Protein AF-A0A2R7IJK5-F1 (afdb_monomer)

pLDDT: mean 86.89, std 10.67, range [41.81, 95.5]

Radius of gyration: 19.83 Å; Cα contacts (8 Å, |Δi|>4): 19; chains: 1; bounding box: 39×32×64 Å

Solvent-accessible surface area (backbone atoms only — not comparable to full-atom values): 5786 Å² total; per-residue (Å²): 134,81,81,75,77,76,73,86,74,61,58,72,59,52,52,52,52,49,54,62,60,47,47,58,60,51,53,54,51,48,55,59,48,51,53,67,74,38,48,69,60,51,33,66,75,68,67,49,52,72,68,56,48,50,51,63,62,52,53,51,56,62,52,50,54,53,47,51,54,50,50,52,58,45,23,73,74,70,35,57,70,57,46,53,52,50,52,52,53,51,52,50,51,49,50,65,70,77,99

Structure (mmCIF, N/CA/C/O backbone):
data_AF-A0A2R7IJK5-F1
#
_entry.id   AF-A0A2R7IJK5-F1
#
loop_
_atom_site.group_PDB
_atom_site.id
_atom_site.type_symbol
_atom_site.label_atom_id
_atom_site.label_alt_id
_atom_site.label_comp_id
_atom_site.label_asym_id
_atom_site.label_entity_id
_atom_site.label_seq_id
_atom_site.pdbx_PDB_ins_code
_atom_site.Cartn_x
_atom_site.Cartn_y
_atom_site.Cartn_z
_atom_site.occupancy
_atom_site.B_iso_or_equiv
_atom_site.auth_seq_id
_atom_site.auth_comp_id
_atom_site.auth_asym_id
_atom_site.auth_atom_id
_atom_site.pdbx_PDB_model_num
ATOM 1 N N . MET A 1 1 ? -18.776 16.178 44.264 1.00 44.72 1 MET A N 1
ATOM 2 C CA . MET A 1 1 ? -18.008 16.204 43.005 1.00 44.72 1 MET A CA 1
ATOM 3 C C . MET A 1 1 ? -17.633 14.761 42.723 1.00 44.72 1 MET A C 1
ATOM 5 O O . MET A 1 1 ? -16.708 14.258 43.339 1.00 44.72 1 MET A O 1
ATOM 9 N N . SER A 1 2 ? -18.495 14.047 41.998 1.00 41.81 2 SER A N 1
ATOM 10 C CA . SER A 1 2 ? -18.394 12.599 41.794 1.00 41.81 2 SER A CA 1
ATOM 11 C C . SER A 1 2 ? -17.144 12.274 40.985 1.00 41.81 2 SER A C 1
ATOM 13 O O . SER A 1 2 ? -17.032 12.705 39.838 1.00 41.81 2 SER A O 1
ATOM 15 N N . GLU A 1 3 ? -16.230 11.535 41.608 1.00 52.66 3 GLU A N 1
ATOM 16 C CA . GLU A 1 3 ? -15.138 10.813 40.963 1.00 52.66 3 GLU A CA 1
ATOM 17 C C . GLU A 1 3 ? -15.705 10.062 39.752 1.00 52.66 3 GLU A C 1
ATOM 19 O O . GLU A 1 3 ? -16.528 9.156 39.891 1.00 52.66 3 GLU A O 1
ATOM 24 N N . GLN A 1 4 ? -15.343 10.500 38.547 1.00 54.75 4 GLN A N 1
ATOM 25 C CA . GLN A 1 4 ? -15.630 9.740 37.341 1.00 54.75 4 GLN A CA 1
ATOM 26 C C . GLN A 1 4 ? -14.758 8.489 37.399 1.00 54.75 4 GLN A C 1
ATOM 28 O O . GLN A 1 4 ? -13.534 8.574 37.332 1.00 54.75 4 GLN A O 1
ATOM 33 N N . SER A 1 5 ? -15.407 7.338 37.555 1.00 49.97 5 SER A N 1
ATOM 34 C CA . SER A 1 5 ? -14.833 6.015 37.347 1.00 49.97 5 SER A CA 1
ATOM 35 C C . SER A 1 5 ? -14.037 6.011 36.044 1.00 49.97 5 SER A C 1
ATOM 37 O O . SER A 1 5 ? -14.619 6.111 34.963 1.00 49.97 5 SER A O 1
ATOM 39 N N . VAL A 1 6 ? -12.711 5.934 36.144 1.00 63.16 6 VAL A N 1
ATOM 40 C CA . VAL A 1 6 ? -11.845 5.686 34.991 1.00 63.16 6 VAL A CA 1
ATOM 41 C C . VAL A 1 6 ? -12.272 4.336 34.422 1.00 63.16 6 VAL A C 1
ATOM 43 O O . VAL A 1 6 ? -12.071 3.306 35.066 1.00 63.16 6 VAL A O 1
ATOM 46 N N . ASP A 1 7 ? -12.930 4.357 33.262 1.00 62.88 7 ASP A N 1
ATOM 47 C CA . ASP A 1 7 ? -13.274 3.160 32.498 1.00 62.88 7 ASP A CA 1
ATOM 48 C C . ASP A 1 7 ? -12.048 2.241 32.444 1.00 62.88 7 ASP A C 1
ATOM 50 O O . ASP A 1 7 ? -10.945 2.678 32.112 1.00 62.88 7 ASP A O 1
ATOM 54 N N . GLN A 1 8 ? -12.225 0.967 32.793 1.00 71.25 8 GLN A N 1
ATOM 55 C CA . GLN A 1 8 ? -11.184 -0.052 32.676 1.00 71.25 8 GLN A CA 1
ATOM 56 C C . GLN A 1 8 ? -10.830 -0.209 31.190 1.00 71.25 8 GLN A C 1
ATOM 58 O O . GLN A 1 8 ? -11.489 -0.931 30.439 1.00 71.25 8 GLN A O 1
ATOM 63 N N . VAL A 1 9 ? -9.813 0.525 30.737 1.00 78.69 9 VAL A N 1
ATOM 64 C CA . VAL A 1 9 ? -9.363 0.495 29.348 1.00 78.69 9 VAL A CA 1
ATOM 65 C C . VAL A 1 9 ? -8.721 -0.861 29.076 1.00 78.69 9 VAL A C 1
ATOM 67 O O .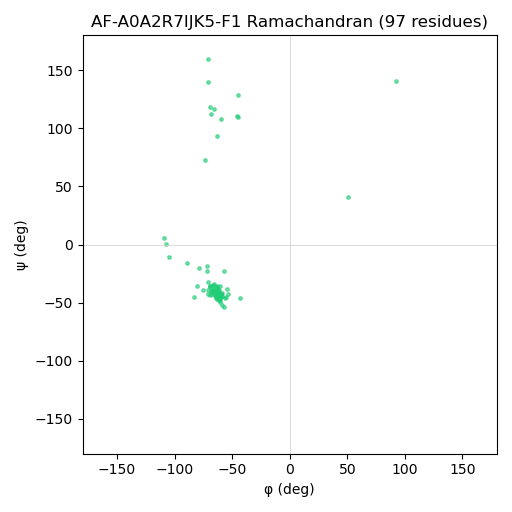 VAL A 1 9 ? -7.697 -1.213 29.660 1.00 78.69 9 VAL A O 1
ATOM 70 N N . ASN A 1 10 ? -9.294 -1.614 28.139 1.00 88.00 10 ASN A N 1
ATOM 71 C CA . ASN A 1 10 ? -8.757 -2.900 27.703 1.00 88.00 10 ASN A CA 1
ATOM 72 C C . ASN A 1 10 ? -7.502 -2.702 26.830 1.00 88.00 10 ASN A C 1
ATOM 74 O O . ASN A 1 10 ? -7.536 -2.924 25.617 1.00 88.00 10 ASN A O 1
ATOM 78 N N . LEU A 1 11 ? -6.379 -2.308 27.444 1.00 90.44 11 LEU A N 1
ATOM 79 C CA . LEU A 1 11 ? -5.060 -2.202 26.806 1.00 90.44 11 LEU A CA 1
ATOM 80 C C . LEU A 1 11 ? -4.703 -3.390 25.892 1.00 90.44 11 LEU A C 1
ATOM 82 O O . LEU A 1 11 ? -4.254 -3.127 24.775 1.00 90.44 11 LEU A O 1
ATOM 86 N N . PRO A 1 12 ? -4.903 -4.669 26.283 1.00 91.75 12 PRO A N 1
ATOM 87 C CA . PRO A 1 12 ? -4.554 -5.789 25.407 1.00 91.75 12 PRO A CA 1
ATOM 88 C C . PRO A 1 12 ? -5.374 -5.802 24.112 1.00 91.75 12 PRO A C 1
ATOM 90 O O . PRO A 1 12 ? -4.840 -6.100 23.045 1.00 91.75 12 PRO A O 1
ATOM 93 N N . LEU A 1 13 ? -6.653 -5.423 24.177 1.00 91.38 13 LEU A N 1
ATOM 94 C CA . LEU A 1 13 ? -7.508 -5.335 22.996 1.00 91.38 13 LEU A CA 1
ATOM 95 C C . LEU A 1 13 ? -7.065 -4.190 22.078 1.00 91.38 13 LEU A C 1
ATOM 97 O O . LEU A 1 13 ? -6.993 -4.367 20.863 1.00 91.38 13 LEU A O 1
ATOM 101 N N . ILE A 1 14 ? -6.732 -3.030 22.650 1.00 92.88 14 ILE A N 1
ATOM 102 C CA . ILE A 1 14 ? -6.241 -1.877 21.884 1.00 92.88 14 ILE A CA 1
ATOM 103 C C . ILE A 1 14 ? -4.920 -2.220 21.192 1.00 92.88 14 ILE A C 1
ATOM 105 O O . ILE A 1 14 ? -4.783 -1.973 19.995 1.00 92.88 14 ILE A O 1
ATOM 109 N N . ALA A 1 15 ? -3.978 -2.839 21.908 1.00 94.00 15 ALA A N 1
ATOM 110 C CA . ALA A 1 15 ? -2.699 -3.264 21.347 1.00 94.00 15 ALA A CA 1
ATOM 111 C C . ALA A 1 15 ? -2.885 -4.250 20.183 1.00 94.00 15 ALA A C 1
ATOM 113 O O . ALA A 1 15 ? -2.240 -4.098 19.147 1.00 94.00 15 ALA A O 1
ATOM 114 N N . ALA A 1 16 ? -3.810 -5.209 20.308 1.00 92.31 16 ALA A N 1
ATOM 115 C CA . ALA A 1 16 ? -4.125 -6.146 19.232 1.00 92.31 16 ALA A CA 1
ATOM 116 C C . ALA A 1 16 ? -4.699 -5.438 17.993 1.00 92.31 16 ALA A C 1
ATOM 118 O O . ALA A 1 16 ? -4.263 -5.701 16.872 1.00 92.31 16 ALA A O 1
ATOM 119 N N . ILE A 1 17 ? -5.639 -4.503 18.180 1.00 91.38 17 ILE A N 1
ATOM 120 C CA . ILE A 1 17 ? -6.231 -3.734 17.074 1.00 91.38 17 ILE A CA 1
ATOM 121 C C . ILE A 1 17 ? -5.169 -2.881 16.375 1.00 91.38 17 ILE A C 1
ATOM 123 O O . ILE A 1 17 ? -5.115 -2.866 15.145 1.00 91.38 17 ILE A O 1
ATOM 127 N N . VAL A 1 18 ? -4.319 -2.191 17.140 1.00 92.81 18 VAL A N 1
ATOM 128 C CA . VAL A 1 18 ? -3.225 -1.380 16.590 1.00 92.81 18 VAL A CA 1
ATOM 129 C C . VAL A 1 18 ? -2.236 -2.261 15.838 1.00 92.81 18 VAL A C 1
ATOM 131 O O . VAL A 1 18 ? -1.894 -1.926 14.710 1.00 92.81 18 VAL A O 1
ATOM 134 N N . GLY A 1 19 ? -1.836 -3.401 16.407 1.00 93.31 19 GLY A N 1
ATOM 135 C CA . GLY A 1 19 ? -0.935 -4.347 15.752 1.00 93.31 19 GLY A CA 1
ATOM 136 C C . GLY A 1 19 ? -1.470 -4.819 14.401 1.00 93.31 19 GLY A C 1
ATOM 137 O O . GLY A 1 19 ? -0.758 -4.767 13.407 1.00 93.31 19 GLY A O 1
ATOM 138 N N . VAL A 1 20 ? -2.749 -5.196 14.324 1.00 90.12 20 VAL A N 1
ATOM 139 C CA . VAL A 1 20 ? -3.369 -5.576 13.043 1.00 90.12 20 VAL A CA 1
ATOM 140 C C . VAL A 1 20 ? -3.447 -4.388 12.078 1.00 90.12 20 VAL A C 1
ATOM 142 O O . VAL A 1 20 ? -3.189 -4.544 10.887 1.00 90.12 20 VAL A O 1
ATOM 145 N N . ALA A 1 21 ? -3.770 -3.191 12.571 1.00 90.12 21 ALA A N 1
ATOM 146 C CA . ALA A 1 21 ? -3.869 -1.996 11.738 1.00 90.12 21 ALA A CA 1
ATOM 147 C C . ALA A 1 21 ? -2.513 -1.552 11.155 1.00 90.12 21 ALA A C 1
ATOM 149 O O . ALA A 1 21 ? -2.472 -1.060 10.027 1.00 90.12 21 ALA A O 1
ATOM 150 N N . THR A 1 22 ? -1.407 -1.725 11.886 1.00 92.12 22 THR A N 1
ATOM 151 C CA . THR A 1 22 ? -0.067 -1.321 11.429 1.00 92.12 22 THR A CA 1
ATOM 152 C C . THR A 1 22 ? 0.556 -2.302 10.441 1.00 92.12 22 THR A C 1
ATOM 154 O O . THR A 1 22 ? 1.409 -1.879 9.660 1.00 92.12 22 THR A O 1
ATOM 157 N N . ILE A 1 23 ? 0.099 -3.562 10.390 1.00 90.62 23 ILE A N 1
ATOM 158 C CA . ILE A 1 23 ? 0.551 -4.543 9.386 1.00 90.62 23 ILE A CA 1
ATOM 159 C C . ILE A 1 23 ? 0.371 -3.997 7.964 1.00 90.62 23 ILE A C 1
ATOM 161 O O . ILE A 1 23 ? 1.267 -4.160 7.144 1.00 90.62 23 ILE A O 1
ATOM 165 N N . GLY A 1 24 ? -0.716 -3.275 7.675 1.00 87.00 24 GLY A N 1
ATOM 166 C CA . GLY A 1 24 ? -0.909 -2.665 6.353 1.00 87.00 24 GLY A CA 1
ATOM 167 C C . GLY A 1 24 ? 0.197 -1.665 5.980 1.00 87.00 24 GLY A C 1
ATOM 168 O O . GLY A 1 24 ? 0.707 -1.691 4.863 1.00 87.00 24 GLY A O 1
ATOM 169 N N . GLY A 1 25 ? 0.622 -0.823 6.928 1.00 88.62 25 GLY A N 1
ATOM 170 C CA . GLY A 1 25 ? 1.740 0.107 6.723 1.00 88.62 25 GLY A CA 1
ATOM 171 C C . GLY A 1 25 ? 3.092 -0.602 6.615 1.00 88.62 25 GLY A C 1
ATOM 172 O O . GLY A 1 25 ? 3.936 -0.206 5.815 1.00 88.62 25 GLY A O 1
ATOM 173 N N . PHE A 1 26 ? 3.278 -1.685 7.372 1.00 90.81 26 PHE A N 1
ATOM 174 C CA . PHE A 1 26 ? 4.460 -2.539 7.272 1.00 90.81 26 PHE A CA 1
ATOM 175 C C . PHE A 1 26 ? 4.569 -3.212 5.894 1.00 90.81 26 PHE A C 1
ATOM 177 O O . PHE A 1 26 ? 5.629 -3.153 5.274 1.00 90.81 26 PHE A O 1
ATOM 184 N N . MET A 1 27 ? 3.475 -3.792 5.387 1.00 88.25 27 MET A N 1
ATOM 185 C CA . MET A 1 27 ? 3.429 -4.435 4.066 1.00 88.25 27 MET A CA 1
ATOM 186 C C . MET A 1 27 ? 3.723 -3.440 2.941 1.00 88.25 27 MET A C 1
ATOM 188 O O . MET A 1 27 ? 4.505 -3.739 2.045 1.00 88.25 27 MET A O 1
ATOM 192 N N . PHE A 1 28 ? 3.182 -2.223 3.030 1.00 86.06 28 PHE A N 1
ATOM 193 C CA . PHE A 1 28 ? 3.506 -1.165 2.075 1.00 86.06 28 PHE A CA 1
ATOM 194 C C . PHE A 1 28 ? 5.009 -0.819 2.064 1.00 86.06 28 PHE A C 1
ATOM 196 O O . PHE A 1 28 ? 5.614 -0.668 1.001 1.00 86.06 28 PHE A O 1
ATOM 203 N N . GLY A 1 29 ? 5.631 -0.730 3.244 1.00 89.56 29 GLY A N 1
ATOM 204 C CA . GLY A 1 29 ? 7.074 -0.512 3.362 1.00 89.56 29 GLY A CA 1
ATOM 205 C C . GLY A 1 29 ? 7.907 -1.666 2.792 1.00 89.56 29 GLY A C 1
ATOM 206 O O . GLY A 1 29 ? 8.936 -1.420 2.162 1.00 89.56 29 GLY A O 1
ATOM 207 N N . TYR A 1 30 ? 7.448 -2.907 2.968 1.00 91.00 30 TYR A N 1
ATOM 208 C CA . TYR A 1 30 ? 8.088 -4.093 2.399 1.00 91.00 30 TYR A CA 1
ATOM 209 C C . TYR A 1 30 ? 8.128 -4.042 0.866 1.00 91.00 30 TYR A C 1
ATOM 211 O O . TYR A 1 30 ? 9.210 -4.177 0.295 1.00 91.00 30 TYR A O 1
ATOM 219 N N . ASP A 1 31 ? 7.000 -3.759 0.206 1.00 87.50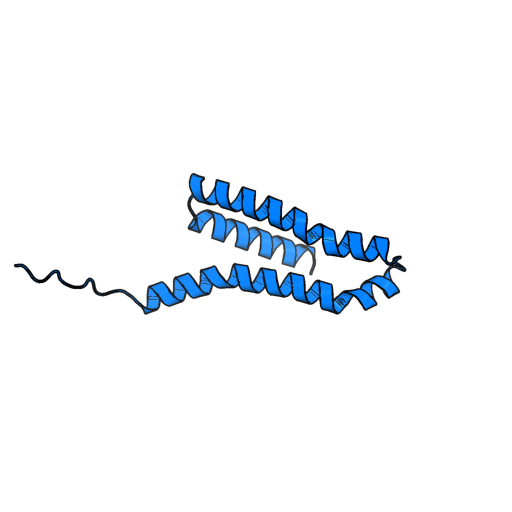 31 ASP A N 1
ATOM 220 C CA . ASP A 1 31 ? 6.930 -3.691 -1.263 1.00 87.50 31 ASP A CA 1
ATOM 221 C C . ASP A 1 31 ? 7.835 -2.586 -1.826 1.00 87.50 31 ASP A C 1
ATOM 223 O O . ASP A 1 31 ? 8.595 -2.800 -2.776 1.00 87.50 31 ASP A O 1
ATOM 227 N N . SER A 1 32 ? 7.822 -1.408 -1.190 1.00 87.50 32 SER A N 1
ATOM 228 C CA . SER A 1 32 ? 8.715 -0.311 -1.572 1.00 87.50 32 SER A CA 1
ATOM 229 C C . SER A 1 32 ? 10.193 -0.675 -1.382 1.00 87.50 32 SER A C 1
ATOM 231 O O . SER A 1 32 ? 11.034 -0.250 -2.178 1.00 87.50 32 SER A O 1
ATOM 233 N N . GLY A 1 33 ? 10.526 -1.441 -0.341 1.00 90.12 33 GLY A N 1
ATOM 234 C CA . GLY A 1 33 ? 11.882 -1.926 -0.093 1.00 90.12 33 GLY A CA 1
ATOM 235 C C . GLY A 1 33 ? 12.328 -2.976 -1.113 1.00 90.12 33 GLY A C 1
ATOM 236 O O . GLY A 1 33 ? 13.440 -2.891 -1.635 1.00 90.12 33 GLY A O 1
ATOM 237 N N . ALA A 1 34 ? 11.451 -3.924 -1.445 1.00 90.12 34 ALA A N 1
ATOM 238 C CA . ALA A 1 34 ? 11.721 -4.991 -2.406 1.00 90.12 34 ALA A CA 1
ATOM 239 C C . ALA A 1 34 ? 11.999 -4.445 -3.817 1.00 90.12 34 ALA A C 1
ATOM 241 O O . ALA A 1 34 ? 12.947 -4.883 -4.475 1.00 90.12 34 ALA A O 1
ATOM 242 N N . ILE A 1 35 ? 11.237 -3.442 -4.265 1.00 88.31 35 ILE A N 1
ATOM 243 C CA . ILE A 1 35 ? 11.478 -2.776 -5.556 1.00 88.31 35 ILE A CA 1
ATOM 244 C C . ILE A 1 35 ? 12.856 -2.106 -5.576 1.00 88.31 35 ILE A C 1
ATOM 246 O O . ILE A 1 35 ? 13.614 -2.288 -6.527 1.00 88.31 35 ILE A O 1
ATOM 250 N N . ASN A 1 36 ? 13.222 -1.376 -4.518 1.00 87.88 36 ASN A N 1
ATOM 251 C CA . ASN A 1 36 ? 14.541 -0.744 -4.434 1.00 87.88 36 ASN A CA 1
ATOM 252 C C . ASN A 1 36 ? 15.686 -1.769 -4.420 1.00 87.88 36 ASN A C 1
ATOM 254 O O . ASN A 1 36 ? 16.713 -1.534 -5.052 1.00 87.88 36 ASN A O 1
ATOM 258 N N . GLY A 1 37 ? 15.498 -2.919 -3.768 1.00 88.44 37 GLY A N 1
ATOM 259 C CA . GLY A 1 37 ? 16.493 -3.995 -3.733 1.00 88.44 37 GLY A CA 1
ATOM 260 C C . GLY A 1 37 ? 16.670 -4.756 -5.053 1.00 88.44 37 GLY A C 1
ATOM 261 O O . GLY A 1 37 ? 17.686 -5.418 -5.238 1.00 88.44 37 GLY A O 1
ATOM 262 N N . THR A 1 38 ? 15.711 -4.670 -5.980 1.00 90.12 38 THR A N 1
ATOM 263 C CA . THR A 1 38 ? 15.704 -5.454 -7.231 1.00 90.12 38 THR A CA 1
ATOM 264 C C . THR A 1 38 ? 16.019 -4.633 -8.482 1.00 90.12 38 THR A C 1
ATOM 266 O O . THR A 1 38 ? 16.093 -5.202 -9.571 1.00 90.12 38 THR A O 1
ATOM 269 N N . GLN A 1 39 ? 16.268 -3.323 -8.360 1.00 87.69 39 GLN A N 1
ATOM 270 C CA . GLN A 1 39 ? 16.474 -2.421 -9.504 1.00 87.69 39 GLN A CA 1
ATOM 271 C C . GLN A 1 39 ? 17.589 -2.878 -10.457 1.00 87.69 39 GLN A C 1
ATOM 273 O O . GLN A 1 39 ? 17.396 -2.881 -11.674 1.00 87.69 39 GLN A O 1
ATOM 278 N N . GLU A 1 40 ? 18.739 -3.303 -9.925 1.00 86.00 40 GLU A N 1
ATOM 279 C CA . GLU A 1 40 ? 19.860 -3.791 -10.742 1.00 86.00 40 GLU A CA 1
ATOM 280 C C . GLU A 1 40 ? 19.513 -5.092 -11.480 1.00 86.00 40 GLU A C 1
ATOM 282 O O . GLU A 1 40 ? 19.837 -5.246 -12.659 1.00 86.00 40 GLU A O 1
ATOM 287 N N . GLY A 1 41 ? 18.794 -6.003 -10.814 1.00 87.62 41 GLY A N 1
ATOM 288 C CA . GLY A 1 41 ? 18.316 -7.255 -11.403 1.00 87.62 41 GLY A CA 1
ATOM 289 C C . GLY A 1 41 ? 17.264 -7.034 -12.491 1.00 87.62 41 GLY A C 1
ATOM 290 O O . GLY A 1 41 ? 17.308 -7.681 -13.536 1.00 87.62 41 GLY A O 1
ATOM 291 N N . LEU A 1 42 ? 16.351 -6.080 -12.296 1.00 86.94 42 LEU A N 1
ATOM 292 C CA . LEU A 1 42 ? 15.369 -5.687 -13.310 1.00 86.94 42 LEU A CA 1
ATOM 293 C C . LEU A 1 42 ? 16.050 -5.054 -14.529 1.00 86.94 42 LEU A C 1
ATOM 295 O O . LEU A 1 42 ? 15.707 -5.385 -15.665 1.00 86.94 42 LEU A O 1
ATOM 299 N N . LYS A 1 43 ? 17.050 -4.191 -14.304 1.00 88.25 43 LYS A N 1
ATOM 300 C CA . LYS A 1 43 ? 17.831 -3.558 -15.376 1.00 8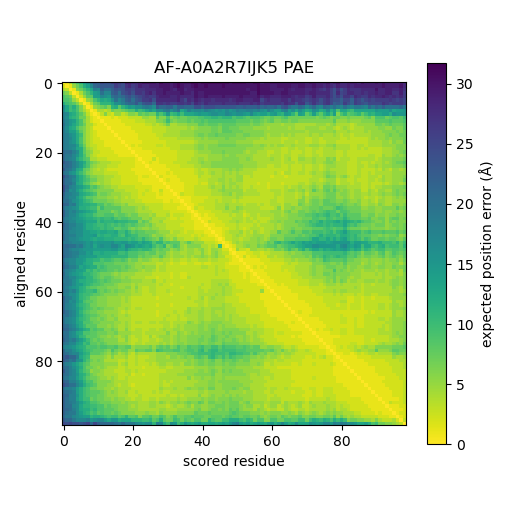8.25 43 LYS A CA 1
ATOM 301 C C . LYS A 1 43 ? 18.550 -4.599 -16.237 1.00 88.25 43 LYS A C 1
ATOM 303 O O . LYS A 1 43 ? 18.502 -4.492 -17.460 1.00 88.25 43 LYS A O 1
ATOM 308 N N . SER A 1 44 ? 19.177 -5.605 -15.623 1.00 88.06 44 SER A N 1
ATOM 309 C CA . SER A 1 44 ? 19.914 -6.650 -16.348 1.00 88.06 44 SER A CA 1
ATOM 310 C C . SER A 1 44 ? 19.003 -7.677 -17.029 1.00 88.06 44 SER A C 1
ATOM 312 O O . SER A 1 44 ? 19.270 -8.053 -18.167 1.00 88.06 44 SER A O 1
ATOM 314 N N . THR A 1 45 ? 17.908 -8.086 -16.382 1.00 89.25 45 THR A N 1
ATOM 315 C CA . THR A 1 45 ? 16.996 -9.127 -16.898 1.00 89.25 45 THR A CA 1
ATOM 316 C C . THR A 1 45 ? 16.186 -8.648 -18.098 1.00 89.25 45 THR A C 1
ATOM 318 O O . THR A 1 45 ? 15.978 -9.392 -19.052 1.00 89.25 45 THR A O 1
ATOM 321 N N . PHE A 1 46 ? 15.736 -7.396 -18.065 1.00 87.31 46 PHE A N 1
ATOM 322 C CA . PHE A 1 46 ? 14.855 -6.838 -19.088 1.00 87.31 46 PHE A CA 1
ATOM 323 C C . PHE A 1 46 ? 15.555 -5.805 -19.990 1.00 87.31 46 PHE A C 1
ATOM 325 O O . PHE A 1 46 ? 14.901 -5.178 -20.820 1.00 87.31 46 PHE A O 1
ATOM 332 N N . ALA A 1 47 ? 16.872 -5.615 -19.830 1.00 85.62 47 ALA A N 1
ATOM 333 C CA . ALA A 1 47 ? 17.681 -4.647 -20.578 1.00 85.62 47 ALA A CA 1
ATOM 334 C C . ALA A 1 47 ? 17.092 -3.215 -20.578 1.00 85.62 47 ALA A C 1
ATOM 336 O O . ALA A 1 47 ? 17.094 -2.528 -21.602 1.00 85.62 47 ALA A O 1
ATOM 337 N N . LEU A 1 48 ? 16.562 -2.756 -19.433 1.00 85.19 48 LEU A N 1
ATOM 338 C CA . LEU A 1 48 ? 15.922 -1.436 -19.331 1.00 85.19 48 LEU A CA 1
ATOM 339 C C . LEU A 1 48 ? 16.946 -0.293 -19.404 1.00 85.19 48 LEU A C 1
ATOM 341 O O . LEU A 1 48 ? 17.996 -0.319 -18.759 1.00 85.19 48 LEU A O 1
ATOM 345 N N . SER A 1 49 ? 16.577 0.777 -20.114 1.00 87.94 49 SER A N 1
ATOM 346 C CA . SER A 1 49 ? 17.236 2.081 -19.987 1.00 87.94 49 SER A CA 1
ATOM 347 C C . SER A 1 49 ? 16.900 2.732 -18.638 1.00 87.94 49 SER A C 1
ATOM 349 O O . SER A 1 49 ? 15.895 2.403 -18.008 1.00 87.94 49 SER A O 1
ATOM 351 N N . GLU A 1 50 ? 17.713 3.689 -18.184 1.00 85.75 50 GLU A N 1
ATOM 352 C CA . GLU A 1 50 ? 17.509 4.344 -16.878 1.00 85.75 50 GLU A CA 1
ATOM 353 C C . GLU A 1 50 ? 16.160 5.065 -16.779 1.00 85.75 50 GLU A C 1
ATOM 355 O O . GLU A 1 50 ? 15.499 5.007 -15.744 1.00 85.75 50 GLU A O 1
ATOM 360 N N . GLY A 1 51 ? 15.701 5.663 -17.883 1.00 88.50 51 GLY A N 1
ATOM 361 C CA . GLY A 1 51 ? 14.375 6.275 -17.959 1.00 88.50 51 GLY A CA 1
ATOM 362 C C . GLY A 1 51 ? 13.240 5.255 -17.834 1.00 88.50 51 GLY A C 1
ATOM 363 O O . GLY A 1 51 ? 12.269 5.505 -17.124 1.00 88.50 51 GLY A O 1
ATOM 364 N N . ALA A 1 52 ? 13.369 4.085 -18.467 1.00 86.69 52 ALA A N 1
ATOM 365 C CA . ALA A 1 52 ? 12.365 3.026 -18.371 1.00 86.69 52 ALA A CA 1
ATOM 366 C C . ALA A 1 52 ? 12.314 2.415 -16.961 1.00 86.69 52 ALA A C 1
ATOM 368 O O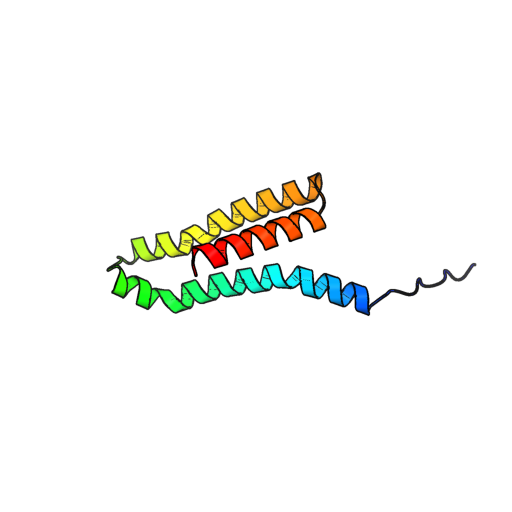 . ALA A 1 52 ? 11.229 2.162 -16.432 1.00 86.69 52 ALA A O 1
ATOM 369 N N . LEU A 1 53 ? 13.476 2.210 -16.330 1.00 89.25 53 LEU A N 1
ATOM 370 C CA . LEU A 1 53 ? 13.565 1.718 -14.953 1.00 89.25 53 LEU A CA 1
ATOM 371 C C . LEU A 1 53 ? 12.911 2.715 -13.989 1.00 89.25 53 LEU A C 1
ATOM 373 O O . LEU A 1 53 ? 12.070 2.330 -13.178 1.00 89.25 53 LEU A O 1
ATOM 377 N N . GLY A 1 54 ? 13.230 4.003 -14.139 1.00 89.25 54 GLY A N 1
ATOM 378 C CA . GLY A 1 54 ? 12.633 5.081 -13.356 1.00 89.25 54 GLY A CA 1
ATOM 379 C C . GLY A 1 54 ? 11.116 5.159 -13.516 1.00 89.25 54 GLY A C 1
ATOM 380 O O . GLY A 1 54 ? 10.410 5.283 -12.519 1.00 89.25 54 GLY A O 1
ATOM 381 N N . LEU A 1 55 ? 10.587 5.023 -14.736 1.00 90.31 55 LEU A N 1
ATOM 382 C CA . LEU A 1 55 ? 9.138 4.970 -14.976 1.00 90.31 55 LEU A CA 1
ATOM 383 C C . LEU A 1 55 ? 8.484 3.760 -14.301 1.00 90.31 55 LEU A C 1
ATOM 385 O O . LEU A 1 55 ? 7.434 3.900 -13.681 1.00 90.31 55 LEU A O 1
ATOM 389 N N . THR A 1 56 ? 9.127 2.595 -14.369 1.00 89.06 56 THR A N 1
ATOM 390 C CA . THR A 1 56 ? 8.611 1.359 -13.763 1.00 89.06 56 THR A CA 1
ATOM 391 C C . THR A 1 56 ? 8.540 1.470 -12.239 1.00 89.06 56 THR A C 1
ATOM 393 O O . THR A 1 56 ? 7.513 1.154 -11.645 1.00 89.06 56 THR A O 1
ATOM 396 N N . VAL A 1 57 ? 9.600 1.976 -11.601 1.00 89.94 57 VAL A N 1
ATOM 397 C CA . VAL A 1 57 ? 9.656 2.147 -10.139 1.00 89.94 57 VAL A CA 1
ATOM 398 C C . VAL A 1 57 ? 8.740 3.284 -9.675 1.00 89.94 57 VAL A C 1
ATOM 400 O O . VAL A 1 57 ? 8.017 3.147 -8.688 1.00 89.94 57 VAL A O 1
ATOM 403 N N . SER A 1 58 ? 8.735 4.413 -10.389 1.00 90.69 58 SER A N 1
ATOM 404 C CA . SER A 1 58 ? 7.960 5.594 -9.992 1.00 90.69 58 SER A CA 1
ATOM 405 C C . SER A 1 58 ? 6.456 5.429 -10.171 1.00 90.69 58 SER A C 1
ATOM 407 O O . SER A 1 58 ? 5.717 6.101 -9.458 1.00 90.69 58 SER A O 1
ATOM 409 N N . ALA A 1 59 ? 5.991 4.521 -11.039 1.00 91.25 59 ALA A N 1
ATOM 410 C CA . ALA A 1 59 ? 4.568 4.230 -11.232 1.00 91.25 59 ALA A CA 1
ATOM 411 C C . ALA A 1 59 ? 3.849 3.790 -9.939 1.00 91.25 59 ALA A C 1
ATOM 413 O O . ALA A 1 59 ? 2.637 3.985 -9.819 1.00 91.25 59 ALA A O 1
ATOM 414 N N . LEU A 1 60 ? 4.588 3.276 -8.947 1.00 89.88 60 LEU A N 1
ATOM 415 C CA . LEU A 1 60 ? 4.053 2.928 -7.630 1.00 89.88 60 LEU A CA 1
ATOM 416 C C . LEU A 1 60 ? 3.457 4.150 -6.906 1.00 89.88 60 LEU A C 1
ATOM 418 O O . LEU A 1 60 ? 2.328 4.095 -6.429 1.00 89.88 60 LEU A O 1
ATOM 422 N N . LEU A 1 61 ? 4.181 5.273 -6.862 1.00 90.56 61 LEU A N 1
ATOM 423 C CA . LEU A 1 61 ? 3.794 6.485 -6.121 1.00 90.56 61 LEU A CA 1
ATOM 424 C C . LEU A 1 61 ? 2.422 7.067 -6.519 1.00 90.56 61 LEU A C 1
ATOM 426 O O . LEU A 1 61 ? 1.589 7.254 -5.627 1.00 90.56 61 LEU A O 1
ATOM 430 N N . PRO A 1 62 ? 2.135 7.361 -7.804 1.00 93.44 62 PRO A N 1
ATOM 431 C CA . PRO A 1 62 ? 0.833 7.881 -8.206 1.00 93.44 62 PRO A CA 1
ATOM 432 C C . PRO A 1 62 ? -0.285 6.854 -7.986 1.00 93.44 62 PRO A C 1
ATOM 434 O O . PRO A 1 62 ? -1.387 7.242 -7.594 1.00 93.44 62 PRO A O 1
ATOM 437 N N . GLY A 1 63 ? -0.003 5.555 -8.154 1.00 91.94 63 GLY A N 1
ATOM 438 C CA . GLY A 1 63 ? -0.944 4.485 -7.817 1.00 91.94 63 GLY A CA 1
ATOM 439 C C . GLY A 1 63 ? -1.310 4.488 -6.331 1.00 91.94 63 GLY A C 1
ATOM 440 O O . GLY A 1 63 ? -2.489 4.455 -5.978 1.00 91.94 63 GLY A O 1
ATOM 441 N N . CYS A 1 64 ? -0.317 4.625 -5.452 1.00 90.31 64 CYS A N 1
ATOM 442 C CA . CYS A 1 64 ? -0.525 4.713 -4.008 1.00 90.31 64 CYS A CA 1
ATOM 443 C C . CYS A 1 64 ? -1.253 5.992 -3.594 1.00 90.31 64 CYS A C 1
ATOM 445 O O . CYS A 1 64 ? -2.120 5.934 -2.726 1.00 90.31 64 CYS A O 1
ATOM 447 N N . ALA A 1 65 ? -0.954 7.132 -4.222 1.00 93.81 65 ALA A N 1
ATOM 448 C CA . ALA A 1 65 ? -1.655 8.385 -3.955 1.00 93.81 65 ALA A CA 1
ATOM 4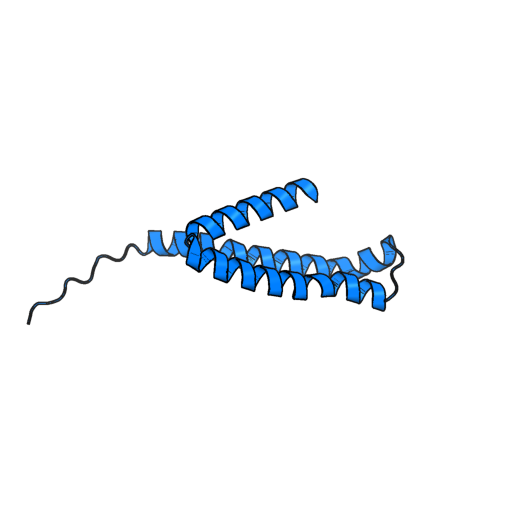49 C C . ALA A 1 65 ? -3.152 8.271 -4.286 1.00 93.81 65 ALA A C 1
ATOM 451 O O . ALA A 1 65 ? -4.006 8.615 -3.462 1.00 93.81 65 ALA A O 1
ATOM 452 N N . LEU A 1 66 ? -3.474 7.722 -5.461 1.00 95.50 66 LEU A N 1
ATOM 453 C CA . LEU A 1 66 ? -4.855 7.476 -5.868 1.00 95.50 66 LEU A CA 1
ATOM 454 C C . LEU A 1 66 ? -5.535 6.455 -4.946 1.00 95.50 66 LEU A C 1
ATOM 456 O O . LEU A 1 66 ? -6.655 6.684 -4.485 1.00 95.50 66 LEU A O 1
ATOM 460 N N . GLY A 1 67 ? -4.844 5.359 -4.630 1.00 92.06 67 GLY A N 1
ATOM 461 C CA . GLY A 1 67 ? -5.333 4.319 -3.731 1.00 92.06 67 GLY A CA 1
ATOM 462 C C . GLY A 1 67 ? -5.633 4.847 -2.328 1.00 92.06 67 GLY A C 1
ATOM 463 O O . GLY A 1 67 ? -6.707 4.576 -1.798 1.00 92.06 67 GLY A O 1
ATOM 464 N N . ALA A 1 68 ? -4.745 5.659 -1.750 1.00 91.81 68 ALA A N 1
ATOM 465 C CA . ALA A 1 68 ? -4.937 6.273 -0.438 1.00 91.81 68 ALA A CA 1
ATOM 466 C C . ALA A 1 68 ? -6.135 7.233 -0.428 1.00 91.81 68 ALA A C 1
ATOM 468 O O . ALA A 1 68 ? -6.946 7.200 0.500 1.00 91.81 68 ALA A O 1
ATOM 469 N N . PHE A 1 69 ? -6.292 8.037 -1.485 1.00 94.31 69 PHE A N 1
ATOM 470 C CA . PHE A 1 69 ? -7.447 8.919 -1.640 1.00 94.31 69 PHE A CA 1
ATOM 471 C C . PHE A 1 69 ? -8.764 8.130 -1.704 1.00 94.31 69 PHE A C 1
ATOM 473 O O . PHE A 1 69 ? -9.717 8.438 -0.982 1.00 94.31 69 PHE A O 1
ATOM 480 N N . MET A 1 70 ? -8.815 7.075 -2.524 1.00 94.12 70 MET A N 1
ATOM 481 C CA . MET A 1 70 ? -9.998 6.218 -2.646 1.00 94.12 70 MET A CA 1
ATOM 482 C C . MET A 1 70 ? -10.291 5.453 -1.353 1.00 94.12 70 MET A C 1
ATOM 484 O O . MET A 1 70 ? -11.444 5.406 -0.923 1.00 94.12 70 MET A O 1
ATOM 488 N N . ALA A 1 71 ? -9.267 4.895 -0.708 1.00 91.19 71 ALA A N 1
ATOM 489 C CA . ALA A 1 71 ? -9.397 4.156 0.543 1.00 91.19 71 ALA A CA 1
ATOM 490 C C . ALA A 1 71 ? -9.910 5.049 1.678 1.00 91.19 71 ALA A C 1
ATOM 492 O O . ALA A 1 71 ? -10.774 4.611 2.436 1.00 91.19 71 ALA A O 1
ATOM 493 N N . GLY A 1 72 ? -9.445 6.302 1.761 1.00 91.19 72 GLY A N 1
ATOM 494 C CA . GLY A 1 72 ? -9.962 7.288 2.712 1.00 91.19 72 GLY A CA 1
ATOM 495 C C . GLY A 1 72 ? -11.455 7.535 2.510 1.00 91.19 72 GLY A C 1
ATOM 496 O O . GLY A 1 72 ? -12.249 7.343 3.429 1.00 91.19 72 GLY A O 1
ATOM 497 N N . ARG A 1 73 ? -11.862 7.832 1.269 1.00 93.56 73 ARG A N 1
ATOM 498 C CA . ARG A 1 73 ? -13.279 8.063 0.949 1.00 93.56 73 ARG A CA 1
ATOM 499 C C . ARG A 1 73 ? -14.160 6.839 1.216 1.00 93.56 73 ARG A C 1
ATOM 501 O O . ARG A 1 73 ? -15.291 6.969 1.683 1.00 93.56 73 ARG A O 1
ATOM 508 N N . LEU A 1 74 ? -13.648 5.648 0.913 1.00 93.38 74 LEU A N 1
ATOM 509 C CA . LEU A 1 74 ? -14.352 4.391 1.151 1.00 93.38 74 LEU A CA 1
ATOM 510 C C . LEU A 1 74 ? -14.476 4.096 2.650 1.00 93.38 74 LEU A C 1
ATOM 512 O O . LEU A 1 74 ? -15.507 3.590 3.098 1.00 93.38 74 LEU A O 1
ATOM 516 N N . ALA A 1 75 ? -13.447 4.433 3.431 1.00 93.81 75 ALA A N 1
ATOM 517 C CA . ALA A 1 75 ? -13.429 4.237 4.875 1.00 93.81 75 ALA A CA 1
ATOM 518 C C . ALA A 1 75 ? -14.460 5.123 5.579 1.00 93.81 75 ALA A C 1
ATOM 520 O O . ALA A 1 75 ? -15.090 4.655 6.531 1.00 93.81 75 ALA A O 1
ATOM 521 N N . ASP A 1 76 ? -14.676 6.337 5.072 1.00 93.00 76 ASP A N 1
ATOM 522 C CA . ASP A 1 76 ? -15.699 7.254 5.579 1.00 93.00 76 ASP A CA 1
ATOM 523 C C . ASP A 1 76 ? -17.124 6.768 5.263 1.00 93.00 76 ASP A C 1
ATOM 525 O O . ASP A 1 76 ? -18.023 6.916 6.086 1.00 93.00 76 ASP A O 1
ATOM 529 N N . SER A 1 77 ? -17.342 6.134 4.104 1.00 93.56 77 SER A N 1
ATOM 530 C CA . SER A 1 77 ? -18.671 5.646 3.698 1.00 93.56 77 SER A CA 1
ATOM 531 C C . SER A 1 77 ? -19.041 4.281 4.295 1.00 93.56 77 SER A C 1
ATOM 533 O O . SER A 1 77 ? -20.164 4.087 4.760 1.00 93.56 77 SER A O 1
ATOM 535 N N . MET A 1 78 ? -18.123 3.310 4.269 1.00 93.81 78 MET A N 1
ATOM 536 C CA . MET A 1 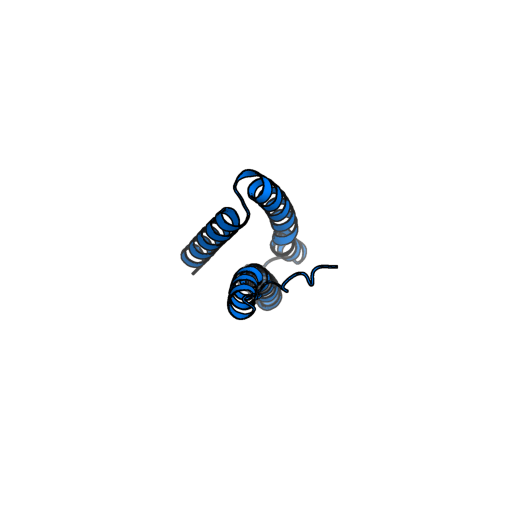78 ? -18.410 1.905 4.606 1.00 93.81 78 MET A CA 1
ATOM 537 C C . MET A 1 78 ? -17.882 1.488 5.987 1.00 93.81 78 MET A C 1
ATOM 539 O O . MET A 1 78 ? -18.222 0.405 6.479 1.00 93.81 78 MET A O 1
ATOM 543 N N . GLY A 1 79 ? -17.058 2.336 6.609 1.00 91.06 79 GLY A N 1
ATOM 544 C CA . GLY A 1 79 ? -16.390 2.097 7.884 1.00 91.06 79 GLY A CA 1
ATOM 545 C C . GLY A 1 7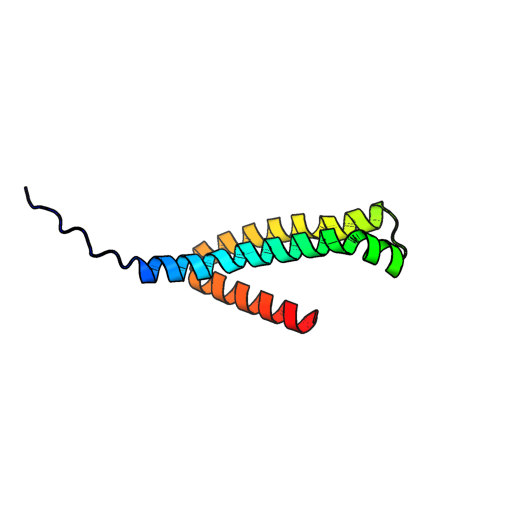9 ? -14.993 1.476 7.739 1.00 91.06 79 GLY A C 1
ATOM 546 O O . GLY A 1 79 ? -14.766 0.560 6.943 1.00 91.06 79 GLY A O 1
ATOM 547 N N . ARG A 1 80 ? -14.054 1.927 8.587 1.00 90.50 80 ARG A N 1
ATOM 548 C CA . 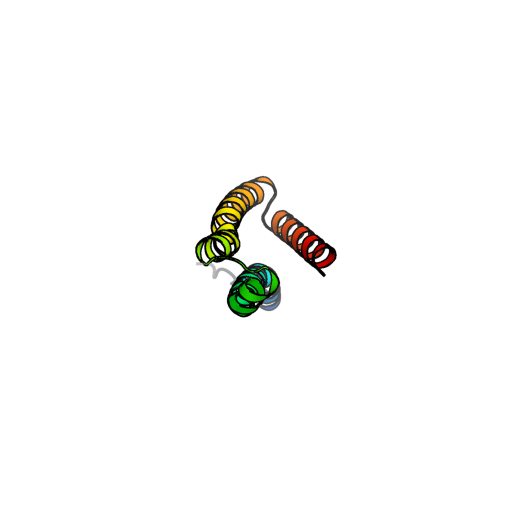ARG A 1 80 ? -12.621 1.557 8.545 1.00 90.50 80 ARG A CA 1
ATOM 549 C C . ARG A 1 80 ? -12.358 0.048 8.565 1.00 90.50 80 ARG A C 1
ATOM 551 O O . ARG A 1 80 ? -11.529 -0.431 7.803 1.00 90.50 80 ARG A O 1
ATOM 558 N N . ARG A 1 81 ? -13.077 -0.722 9.393 1.00 89.06 81 ARG A N 1
ATOM 559 C CA . ARG A 1 81 ? -12.873 -2.182 9.510 1.00 89.06 81 ARG A CA 1
ATOM 560 C C . ARG A 1 81 ? -13.162 -2.921 8.201 1.00 89.06 81 ARG A C 1
ATOM 562 O O . ARG A 1 81 ? -12.425 -3.835 7.852 1.00 89.06 81 ARG A O 1
ATOM 569 N N . LYS A 1 82 ? -14.223 -2.540 7.479 1.00 92.62 82 LYS A N 1
ATOM 570 C CA . LYS A 1 82 ? -14.576 -3.188 6.205 1.00 92.62 82 LYS A CA 1
ATOM 571 C C . LYS A 1 82 ? -13.530 -2.888 5.137 1.00 92.62 82 LYS A C 1
ATOM 573 O O . LYS A 1 82 ? -13.141 -3.789 4.407 1.00 92.62 82 LYS A O 1
ATOM 578 N N . VAL A 1 83 ? -13.035 -1.652 5.104 1.00 93.38 83 VAL A N 1
ATOM 579 C CA . VAL A 1 83 ? -11.969 -1.250 4.178 1.00 93.38 83 VAL A CA 1
ATOM 580 C C . VAL A 1 83 ? -10.649 -1.951 4.498 1.00 93.38 83 VAL A C 1
ATOM 582 O O . VAL A 1 83 ? -10.004 -2.434 3.578 1.00 93.38 83 VAL A O 1
ATOM 585 N N . MET A 1 84 ? -10.293 -2.113 5.777 1.00 90.50 84 MET A N 1
ATOM 586 C CA . MET A 1 84 ? -9.130 -2.915 6.190 1.00 90.50 84 MET A CA 1
ATOM 587 C C . MET A 1 84 ? -9.240 -4.376 5.722 1.00 90.50 84 MET A C 1
ATOM 589 O O . MET A 1 84 ? -8.281 -4.923 5.187 1.00 90.50 84 MET A O 1
ATOM 593 N N . MET A 1 85 ? -10.415 -5.002 5.866 1.00 91.62 85 MET A N 1
ATOM 594 C CA . MET A 1 85 ? -10.651 -6.368 5.373 1.00 91.62 85 MET A CA 1
ATOM 595 C C . MET A 1 85 ? -10.559 -6.453 3.845 1.00 91.62 85 MET A C 1
ATOM 597 O O . MET A 1 85 ? -9.984 -7.399 3.317 1.00 91.62 85 MET A O 1
ATOM 601 N N . LEU A 1 86 ? -11.102 -5.464 3.131 1.00 92.50 86 LEU A N 1
ATOM 602 C CA . LEU A 1 86 ? -11.021 -5.400 1.674 1.00 92.50 86 LEU A CA 1
ATOM 603 C C . LEU A 1 86 ? -9.569 -5.233 1.204 1.00 92.50 86 LEU A C 1
ATOM 605 O O . LEU A 1 86 ? -9.141 -5.942 0.301 1.00 92.50 86 LEU A O 1
ATOM 609 N N . ALA A 1 87 ? -8.794 -4.364 1.859 1.00 90.06 87 ALA A N 1
ATOM 610 C CA . ALA A 1 87 ? -7.368 -4.202 1.594 1.00 90.06 87 ALA A CA 1
ATOM 611 C C . ALA A 1 87 ? -6.594 -5.508 1.833 1.00 90.06 87 ALA A C 1
ATOM 613 O O . ALA A 1 87 ? -5.778 -5.887 1.000 1.00 90.06 87 ALA A O 1
ATOM 614 N N . ALA A 1 88 ? -6.897 -6.237 2.914 1.00 89.62 88 ALA A N 1
ATOM 615 C CA . ALA A 1 88 ? -6.287 -7.537 3.186 1.00 89.62 88 ALA A CA 1
ATOM 616 C C . ALA A 1 88 ? -6.613 -8.578 2.097 1.00 89.62 88 ALA A C 1
ATOM 618 O O . ALA A 1 88 ? -5.727 -9.310 1.667 1.00 89.62 88 ALA A O 1
ATOM 619 N N . LEU A 1 89 ? -7.859 -8.621 1.610 1.00 92.75 89 LEU A N 1
ATOM 620 C CA . LEU A 1 89 ? -8.252 -9.508 0.507 1.00 92.75 89 LEU A CA 1
ATOM 621 C C . LEU A 1 89 ? -7.544 -9.151 -0.805 1.00 92.75 89 LEU A C 1
ATOM 623 O O . LEU A 1 89 ? -7.113 -10.051 -1.522 1.00 92.75 89 LEU A O 1
ATOM 627 N N . LEU A 1 90 ? -7.402 -7.858 -1.107 1.00 90.06 90 LEU A N 1
ATOM 628 C CA . LEU A 1 90 ? -6.666 -7.396 -2.285 1.00 90.06 90 LEU A CA 1
ATOM 629 C C . LEU A 1 90 ? -5.181 -7.769 -2.201 1.00 90.06 90 LEU A C 1
ATOM 631 O O . LEU A 1 90 ? -4.644 -8.272 -3.182 1.00 90.06 90 LEU A O 1
ATOM 635 N N . PHE A 1 91 ? -4.550 -7.598 -1.034 1.00 86.88 91 PHE A N 1
ATOM 636 C CA . 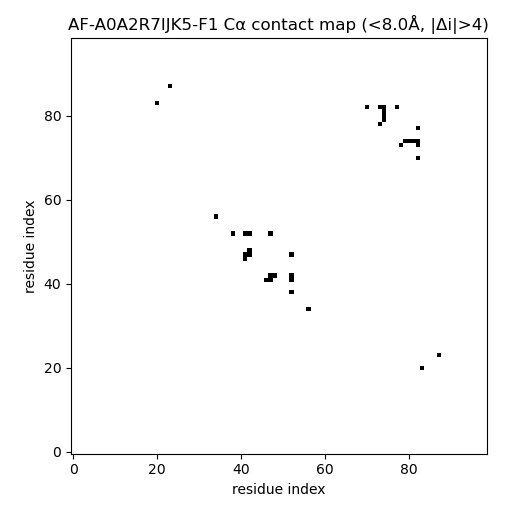PHE A 1 91 ? -3.161 -8.007 -0.791 1.00 86.88 91 PHE A CA 1
ATOM 637 C C . PHE A 1 91 ? -2.956 -9.521 -0.910 1.00 86.88 91 PHE A C 1
ATOM 639 O O . PHE A 1 91 ? -1.967 -9.977 -1.476 1.00 86.88 91 PHE A O 1
ATOM 646 N N . LEU A 1 92 ? -3.891 -10.319 -0.390 1.00 89.75 92 LEU A N 1
ATOM 647 C CA . LEU A 1 92 ? -3.849 -11.772 -0.554 1.00 89.75 92 LEU A CA 1
ATOM 648 C C . LEU A 1 92 ? -3.999 -12.163 -2.026 1.00 89.75 92 LEU A C 1
ATOM 650 O O . LEU A 1 92 ? -3.244 -12.995 -2.519 1.00 89.75 92 LEU A O 1
ATOM 654 N N . GLY A 1 93 ? -4.940 -11.541 -2.738 1.00 92.31 93 GLY A N 1
ATOM 655 C CA . GLY A 1 93 ? -5.128 -11.765 -4.168 1.00 92.31 93 GLY A CA 1
ATOM 656 C C . GLY A 1 93 ? -3.887 -11.406 -4.986 1.00 92.31 93 GLY A C 1
ATOM 657 O O . GLY A 1 93 ? -3.477 -12.193 -5.834 1.00 92.31 93 GLY A O 1
ATOM 658 N N . SER A 1 94 ? -3.252 -10.263 -4.711 1.00 86.81 94 SER A N 1
ATOM 659 C CA . SER A 1 94 ? -2.029 -9.856 -5.412 1.00 86.81 94 SER A CA 1
ATOM 660 C C . SER A 1 94 ? -0.862 -10.794 -5.119 1.00 86.81 94 SER A C 1
ATOM 662 O O . SER A 1 94 ? -0.146 -11.162 -6.044 1.00 86.81 94 SER A O 1
ATOM 664 N N . ALA A 1 95 ? -0.697 -11.231 -3.869 1.00 87.31 95 ALA A N 1
ATOM 665 C CA . ALA A 1 95 ? 0.339 -12.193 -3.502 1.00 87.31 95 ALA A CA 1
ATOM 666 C C . ALA A 1 95 ? 0.156 -13.543 -4.213 1.00 87.31 95 ALA A C 1
ATOM 668 O O . ALA A 1 95 ? 1.135 -14.134 -4.649 1.00 87.31 95 ALA A O 1
ATOM 669 N N . LEU A 1 96 ? -1.085 -14.014 -4.371 1.00 92.00 96 LEU A N 1
ATOM 670 C CA . LEU A 1 96 ? -1.379 -15.264 -5.081 1.00 92.00 96 LEU A CA 1
ATOM 671 C C . LEU A 1 96 ? -1.170 -15.164 -6.596 1.00 92.00 96 LEU A C 1
ATOM 673 O O . LEU A 1 96 ? -0.851 -16.165 -7.224 1.00 92.00 96 LEU A O 1
ATOM 677 N N . VAL A 1 97 ? -1.398 -13.990 -7.189 1.00 92.00 97 VAL A N 1
ATOM 678 C CA . VAL A 1 97 ? -1.221 -13.773 -8.635 1.00 92.00 97 VAL A CA 1
ATOM 679 C C . VAL A 1 97 ? 0.246 -13.537 -8.999 1.00 92.00 97 VAL A C 1
ATOM 681 O O . VAL A 1 97 ? 0.673 -13.941 -10.076 1.00 92.00 97 VAL A O 1
ATOM 684 N N . SER A 1 98 ? 0.999 -12.861 -8.130 1.00 79.44 98 SER A N 1
ATOM 685 C CA . SER A 1 98 ? 2.411 -12.527 -8.356 1.00 79.44 98 SER A CA 1
ATOM 686 C C . SER A 1 98 ? 3.391 -13.596 -7.857 1.00 79.44 98 SER A C 1
ATOM 688 O O . SER A 1 98 ? 4.574 -13.509 -8.187 1.00 79.44 98 SER A O 1
ATOM 690 N N . GLY A 1 99 ? 2.923 -14.522 -7.013 1.00 57.31 99 GLY A N 1
ATOM 691 C CA . GLY A 1 99 ? 3.700 -15.623 -6.433 1.00 57.31 99 GLY A CA 1
ATOM 692 C C . GLY A 1 99 ? 3.855 -16.832 -7.344 1.00 57.31 99 GLY A C 1
ATOM 693 O O . GLY A 1 99 ? 3.033 -17.005 -8.270 1.00 57.31 99 GLY A O 1
#

Mean predicted aligned error: 7.21 Å

Nearest PDB structures (foldseek):
  6o35-assembly1_A  TM=3.277E-01  e=8.243E+00  synthetic construct
  6o35-assembly1_C-2  TM=3.425E-01  e=8.243E+00  synthetic construct

Sequence (99 aa):
MSEQSVDQVNLPLIAAIVGVATIGGFMFGYDSGAINGTQEGLKSTFALSEGALGLTVSALLPGCALGAFMAGRLADSMGRRKVMMLAALLFLGSALVSG

Secondary structure (DSSP, 8-state):
----------HHHHHHHHHHHHHHHHHHHHHHHHHHHHHHHHHHHHT--HHHHHHHHHTHHHHHHHHHHHHHHHHHHH-HHHHHHHHHHHHHHHHHHH-

Foldseek 3Di:
DDDDPPPPDPVVVVVVVVVLVCVLVVVVVVVLVVLVVCLVVCCVVVVDDPVRSCCVSCVVPVVVVVVVVVLVVCCVVVNNVVSSVVSVVVVVVVVVVVD